Protein AF-A0A8J5FZT4-F1 (afdb_monomer_lite)

Structure (mmCIF, N/CA/C/O backbone):
data_AF-A0A8J5FZT4-F1
#
_entry.id   AF-A0A8J5FZT4-F1
#
loop_
_atom_site.group_PDB
_atom_site.id
_atom_site.type_symbol
_atom_site.label_atom_id
_atom_site.label_alt_id
_atom_site.label_comp_id
_atom_site.label_asym_id
_atom_site.label_entity_id
_atom_site.label_seq_id
_atom_site.pdbx_PDB_ins_code
_atom_site.Cartn_x
_atom_site.Cartn_y
_atom_site.Cartn_z
_atom_site.occupancy
_atom_site.B_iso_or_equiv
_atom_site.auth_seq_id
_atom_site.auth_comp_id
_atom_site.auth_asym_id
_atom_site.auth_atom_id
_atom_site.pdbx_PDB_model_num
ATOM 1 N N . MET A 1 1 ? 1.334 -14.407 25.291 1.00 40.03 1 MET A N 1
ATOM 2 C CA . MET A 1 1 ? 2.300 -13.381 25.736 1.00 40.03 1 MET A CA 1
ATOM 3 C C . MET A 1 1 ? 1.930 -12.083 25.030 1.00 40.03 1 MET A C 1
ATOM 5 O O . MET A 1 1 ? 2.368 -11.853 23.913 1.00 40.03 1 MET A O 1
ATOM 9 N N . LEU A 1 2 ? 1.001 -11.312 25.605 1.00 47.81 2 LEU A N 1
ATOM 10 C CA . LEU A 1 2 ? 0.625 -9.997 25.077 1.00 47.81 2 LEU A CA 1
ATOM 11 C C . LEU A 1 2 ? 1.827 -9.078 25.310 1.00 47.81 2 LEU A C 1
ATOM 13 O O . LEU A 1 2 ? 2.200 -8.845 26.459 1.00 47.81 2 LEU A O 1
ATOM 17 N N . SER A 1 3 ? 2.507 -8.656 24.244 1.00 55.53 3 SER A N 1
ATOM 18 C CA . SER A 1 3 ? 3.666 -7.771 24.368 1.00 55.53 3 SER A CA 1
ATOM 19 C C . SER A 1 3 ? 3.237 -6.469 25.046 1.00 55.53 3 SER A C 1
ATOM 21 O O . SER A 1 3 ? 2.249 -5.870 24.621 1.00 55.53 3 SER A O 1
ATOM 23 N N . GLN A 1 4 ? 3.993 -6.017 26.048 1.00 57.97 4 GLN A N 1
ATOM 24 C CA . GLN A 1 4 ? 3.838 -4.740 26.767 1.00 57.97 4 GLN A CA 1
ATOM 25 C C . GLN A 1 4 ? 4.136 -3.506 25.883 1.00 57.97 4 GLN A C 1
ATOM 27 O O . GLN A 1 4 ? 4.769 -2.549 26.315 1.00 57.97 4 GLN A O 1
ATOM 32 N N . ASP A 1 5 ? 3.730 -3.531 24.619 1.00 73.19 5 ASP A N 1
ATOM 33 C CA . ASP A 1 5 ? 3.984 -2.462 23.663 1.00 73.19 5 ASP A CA 1
ATOM 34 C C . ASP A 1 5 ? 2.837 -1.450 23.696 1.00 73.19 5 ASP A C 1
ATOM 36 O O . ASP A 1 5 ? 1.884 -1.515 22.918 1.00 73.19 5 ASP A O 1
ATOM 40 N N . THR A 1 6 ? 2.921 -0.515 24.638 1.00 81.88 6 THR A N 1
ATOM 41 C CA . THR A 1 6 ? 1.927 0.552 24.807 1.00 81.88 6 THR A CA 1
ATOM 42 C C . THR A 1 6 ? 1.861 1.492 23.603 1.00 81.88 6 THR A C 1
ATOM 44 O O . THR A 1 6 ? 0.833 2.136 23.395 1.00 81.88 6 THR A O 1
ATOM 47 N N . LYS A 1 7 ? 2.900 1.534 22.753 1.00 86.94 7 LYS A N 1
ATOM 48 C CA . LYS A 1 7 ? 2.955 2.416 21.579 1.00 86.94 7 LYS A CA 1
ATOM 49 C C . LYS A 1 7 ? 1.850 2.110 20.571 1.00 86.94 7 LYS A C 1
ATOM 51 O O . LYS A 1 7 ? 1.386 3.030 19.911 1.00 86.94 7 LYS A O 1
ATOM 56 N N . PHE A 1 8 ? 1.405 0.856 20.478 1.00 89.12 8 PHE A N 1
ATOM 57 C CA . PHE A 1 8 ? 0.331 0.418 19.576 1.00 89.12 8 PHE A CA 1
ATOM 58 C C . PHE A 1 8 ? -0.963 0.046 20.310 1.00 89.12 8 PHE A C 1
ATOM 60 O O . PHE A 1 8 ? -1.844 -0.587 19.727 1.00 89.12 8 PHE A O 1
ATOM 67 N N . GLN A 1 9 ? -1.117 0.466 21.571 1.00 89.81 9 GLN A N 1
ATOM 68 C CA . GLN A 1 9 ? -2.295 0.143 22.380 1.00 89.81 9 GLN A CA 1
ATOM 69 C C . GLN A 1 9 ? -3.612 0.629 21.764 1.00 89.81 9 GLN A C 1
ATOM 71 O O . GLN A 1 9 ? -4.656 0.001 21.938 1.00 89.81 9 GLN A O 1
ATOM 76 N N . TYR A 1 10 ? -3.556 1.705 20.979 1.00 89.50 10 TYR A N 1
ATOM 77 C CA . TYR A 1 10 ? -4.707 2.232 20.252 1.00 89.50 10 TYR A CA 1
ATOM 78 C C . TYR A 1 10 ? -5.317 1.223 19.264 1.00 89.50 10 TYR A C 1
ATOM 80 O O . TYR A 1 10 ? -6.511 1.302 18.992 1.00 89.50 10 TYR A O 1
ATOM 88 N N . LEU A 1 11 ? -4.546 0.249 18.765 1.00 90.50 11 LEU A N 1
ATOM 89 C CA . LEU A 1 11 ? -5.087 -0.805 17.903 1.00 90.50 11 LEU A CA 1
ATOM 90 C C . LEU A 1 11 ? -6.031 -1.733 18.669 1.00 90.50 11 LEU A C 1
ATOM 92 O O . LEU A 1 11 ? -7.064 -2.120 18.133 1.00 90.50 11 LEU A O 1
ATOM 96 N N . TRP A 1 12 ? -5.718 -2.051 19.929 1.00 87.81 12 TRP A N 1
ATOM 97 C CA . TRP A 1 12 ? -6.572 -2.904 20.760 1.00 87.81 12 TRP A CA 1
ATOM 98 C C . TRP A 1 12 ? -7.876 -2.201 21.121 1.00 87.81 12 TRP A C 1
ATOM 100 O O . TRP A 1 12 ? -8.939 -2.812 21.060 1.00 87.81 12 TRP A O 1
ATOM 110 N N . ASN A 1 13 ? -7.804 -0.898 21.406 1.00 89.06 13 ASN A N 1
ATOM 111 C CA . ASN A 1 13 ? -8.988 -0.080 21.677 1.00 89.06 13 ASN A CA 1
ATOM 112 C C . ASN A 1 13 ? -9.957 -0.047 20.481 1.00 89.06 13 ASN A C 1
ATOM 114 O O . ASN A 1 13 ? -11.159 0.111 20.668 1.00 89.06 13 ASN A O 1
ATOM 118 N N . CYS A 1 14 ? -9.439 -0.214 19.263 1.00 90.38 14 CYS A N 1
ATOM 119 C CA . CYS A 1 14 ? -10.216 -0.200 18.026 1.00 90.38 14 CYS A CA 1
ATOM 120 C C . CYS A 1 14 ? -10.448 -1.601 17.434 1.00 90.38 14 CYS A C 1
ATOM 122 O O . CYS A 1 14 ? -10.923 -1.702 16.300 1.00 90.38 14 CYS A O 1
ATOM 124 N N . ASN A 1 15 ? -10.123 -2.678 18.162 1.00 89.75 15 ASN A N 1
ATOM 125 C CA . ASN A 1 15 ? -10.078 -4.029 17.597 1.00 89.75 15 ASN A CA 1
ATOM 126 C C . ASN A 1 15 ? -11.423 -4.466 16.995 1.00 89.75 15 ASN A C 1
ATOM 128 O O . ASN A 1 15 ? -11.453 -5.002 15.893 1.00 89.75 15 ASN A O 1
ATOM 132 N N . GLU A 1 16 ? -12.543 -4.145 17.650 1.00 92.31 16 GLU A N 1
ATOM 133 C CA . GLU A 1 16 ? -13.887 -4.487 17.154 1.00 92.31 16 GLU A CA 1
ATOM 134 C C . GLU A 1 16 ? -14.221 -3.874 15.783 1.00 92.31 16 GLU A C 1
ATOM 136 O O . GLU A 1 16 ? -15.010 -4.441 15.023 1.00 92.31 16 GLU A O 1
ATOM 141 N N . TYR A 1 17 ? -13.643 -2.714 15.460 1.00 91.69 17 TYR A N 1
ATOM 142 C CA . TYR A 1 17 ? -13.812 -2.064 14.159 1.00 91.69 17 TYR A CA 1
ATOM 143 C C . TYR A 1 17 ? -12.849 -2.650 13.125 1.00 91.69 17 TYR A C 1
ATOM 145 O O . TYR A 1 17 ? -13.236 -2.897 11.983 1.00 91.69 17 TYR A O 1
ATOM 153 N N . LEU A 1 18 ? -11.605 -2.897 13.537 1.00 92.31 18 LEU A N 1
ATOM 154 C CA . LEU A 1 18 ? -10.538 -3.395 12.671 1.00 92.31 18 LEU A CA 1
ATOM 155 C C . LEU A 1 18 ? -10.763 -4.850 12.246 1.00 92.31 18 LEU A C 1
ATOM 157 O O . LEU A 1 18 ? -10.481 -5.197 11.104 1.00 92.31 18 LEU A O 1
ATOM 161 N N . GLU A 1 19 ? -11.328 -5.693 13.111 1.00 91.44 19 GLU A N 1
ATOM 162 C CA . GLU A 1 19 ? -11.660 -7.079 12.760 1.00 91.44 19 GLU A CA 1
ATOM 163 C C . GLU A 1 19 ? -12.719 -7.170 11.658 1.00 91.44 19 GLU A C 1
ATOM 165 O O . GLU A 1 19 ? -12.634 -8.043 10.795 1.00 91.44 19 GLU A O 1
ATOM 170 N N . LYS A 1 20 ? -13.683 -6.241 11.649 1.00 94.44 20 LYS A N 1
ATOM 171 C CA . LYS A 1 20 ? -14.752 -6.174 10.640 1.00 94.44 20 LYS A CA 1
ATOM 172 C C . LYS A 1 20 ? -14.278 -5.587 9.310 1.00 94.44 20 LYS A C 1
ATOM 174 O O . LYS A 1 20 ? -14.959 -5.746 8.298 1.00 94.44 20 LYS A O 1
ATOM 179 N N . ALA A 1 21 ? -13.137 -4.898 9.294 1.00 94.62 21 ALA A N 1
ATOM 180 C CA . ALA A 1 21 ? -12.595 -4.291 8.089 1.00 94.62 21 ALA A CA 1
ATOM 181 C C . ALA A 1 21 ? -11.914 -5.352 7.210 1.00 94.62 21 ALA A C 1
ATOM 183 O O . ALA A 1 21 ? -10.878 -5.918 7.560 1.00 94.62 21 ALA A O 1
ATOM 184 N N . SER A 1 22 ? -12.488 -5.605 6.033 1.00 93.38 22 SER A N 1
ATOM 185 C CA . SER A 1 22 ? -11.892 -6.483 5.016 1.00 93.38 22 SER A CA 1
ATOM 186 C C . SER A 1 22 ? -10.818 -5.784 4.176 1.00 93.38 22 SER A C 1
ATOM 188 O O . SER A 1 22 ? -9.946 -6.451 3.624 1.00 93.38 22 SER A O 1
ATOM 190 N N . ARG A 1 23 ? -10.873 -4.447 4.089 1.00 95.38 23 ARG A N 1
ATOM 191 C CA . ARG A 1 23 ? -9.923 -3.603 3.356 1.00 95.38 23 ARG A CA 1
ATOM 192 C C . ARG A 1 23 ? -9.449 -2.447 4.228 1.00 95.38 23 ARG A C 1
ATOM 194 O O . ARG A 1 23 ? -10.235 -1.559 4.546 1.00 95.38 23 ARG A O 1
ATOM 201 N N . ILE A 1 24 ? -8.165 -2.444 4.580 1.00 97.00 24 ILE A N 1
ATOM 202 C CA . ILE A 1 24 ? -7.531 -1.408 5.403 1.00 97.00 24 ILE A CA 1
ATOM 203 C C . ILE A 1 24 ? -6.496 -0.672 4.556 1.00 97.00 24 ILE A C 1
ATOM 205 O O . ILE A 1 24 ? -5.520 -1.271 4.115 1.00 97.00 24 ILE A O 1
ATOM 209 N N . ILE A 1 25 ? -6.694 0.626 4.331 1.00 97.62 25 ILE A N 1
ATOM 210 C CA . ILE A 1 25 ? -5.751 1.459 3.576 1.00 97.62 25 ILE A CA 1
ATOM 211 C C . ILE A 1 25 ? -4.807 2.163 4.557 1.00 97.62 25 ILE A C 1
ATOM 213 O O . ILE A 1 25 ? -5.241 2.925 5.417 1.00 97.62 25 ILE A O 1
ATOM 217 N N . LEU A 1 26 ? -3.510 1.902 4.415 1.00 97.44 26 LEU A N 1
ATOM 218 C CA . LEU A 1 26 ? -2.428 2.503 5.181 1.00 97.44 26 LEU A CA 1
ATOM 219 C C . LEU A 1 26 ? -1.846 3.678 4.391 1.00 97.44 26 LEU A C 1
ATOM 221 O O . LEU A 1 26 ? -1.184 3.497 3.367 1.00 97.44 26 LEU A O 1
ATOM 225 N N . ALA A 1 27 ? -2.105 4.881 4.894 1.00 97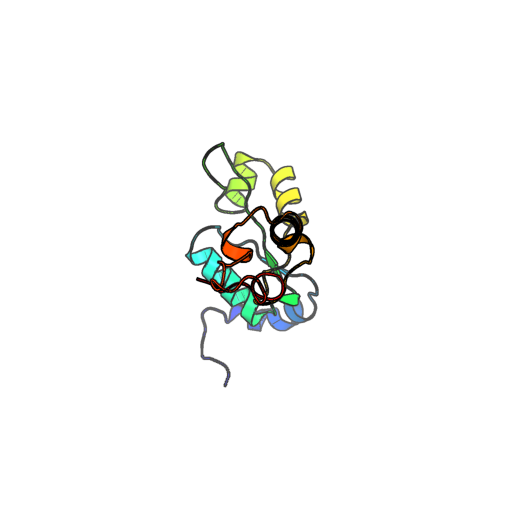.44 27 ALA A N 1
ATOM 226 C CA . ALA A 1 27 ? -1.699 6.152 4.304 1.00 97.44 27 ALA A CA 1
ATOM 227 C C . ALA A 1 27 ? -0.776 6.923 5.266 1.00 97.44 27 ALA A C 1
ATOM 229 O O . ALA A 1 27 ? -1.091 8.026 5.705 1.00 97.44 27 ALA A O 1
ATOM 230 N N . THR A 1 28 ? 0.334 6.298 5.658 1.00 96.94 28 THR A N 1
ATOM 231 C CA . THR A 1 28 ? 1.371 6.905 6.510 1.00 96.94 28 THR A CA 1
ATOM 232 C C . THR A 1 28 ? 2.324 7.773 5.690 1.00 96.94 28 THR A C 1
ATOM 234 O O . THR A 1 28 ? 2.384 7.633 4.470 1.00 96.94 28 THR A O 1
ATOM 237 N N . ASP A 1 29 ? 3.148 8.587 6.348 1.00 96.69 29 ASP A N 1
ATOM 238 C CA . ASP A 1 29 ? 4.196 9.363 5.678 1.00 96.69 29 ASP A CA 1
ATOM 239 C C . ASP A 1 29 ? 5.139 8.496 4.820 1.00 96.69 29 ASP A C 1
ATOM 241 O O . ASP A 1 29 ? 5.434 7.344 5.156 1.00 96.69 29 ASP A O 1
ATOM 245 N N . SER A 1 30 ? 5.690 9.080 3.753 1.00 94.44 30 SER A N 1
ATOM 246 C CA . SER A 1 30 ? 6.680 8.442 2.868 1.00 94.44 30 SER A CA 1
ATOM 247 C C . SER A 1 30 ? 8.077 8.297 3.483 1.00 94.44 30 SER A C 1
ATOM 249 O O . SER A 1 30 ? 8.939 7.633 2.903 1.00 94.44 30 SER A O 1
ATOM 251 N N . ASN A 1 31 ? 8.321 8.908 4.647 1.00 94.50 31 ASN A N 1
ATOM 252 C CA . ASN A 1 31 ? 9.612 8.875 5.332 1.00 94.50 31 ASN A CA 1
ATOM 253 C C . ASN A 1 31 ? 9.880 7.515 6.014 1.00 94.50 31 ASN A C 1
ATOM 255 O O . ASN A 1 31 ? 8.987 6.686 6.181 1.00 94.50 31 ASN A O 1
ATOM 259 N N . SER A 1 32 ? 11.125 7.282 6.438 1.00 94.44 32 SER A N 1
ATOM 260 C CA . SER A 1 32 ? 11.545 6.008 7.045 1.00 94.44 32 SER A CA 1
ATOM 261 C C . SER A 1 32 ? 10.750 5.629 8.301 1.00 94.44 32 SER A C 1
ATOM 263 O O . SER A 1 32 ? 10.443 4.456 8.506 1.00 94.44 32 SER A O 1
ATOM 265 N N . SER A 1 33 ? 10.374 6.612 9.123 1.00 95.00 33 SER A N 1
ATOM 266 C CA . SER A 1 33 ? 9.546 6.390 10.314 1.00 95.00 33 SER A CA 1
ATOM 267 C C . SER A 1 33 ? 8.122 5.971 9.934 1.00 95.00 33 SER A C 1
ATOM 269 O O . SER A 1 33 ? 7.600 4.996 10.472 1.00 95.00 33 SER A O 1
ATOM 271 N N . GLY A 1 34 ? 7.515 6.654 8.959 1.00 95.12 34 GLY A N 1
ATOM 272 C CA . GLY A 1 34 ? 6.194 6.331 8.422 1.00 95.12 34 GLY A CA 1
ATOM 273 C C . GLY A 1 34 ? 6.151 4.935 7.806 1.00 95.12 34 GLY A C 1
ATOM 274 O O . GLY A 1 34 ? 5.255 4.156 8.122 1.00 95.12 34 GLY A O 1
ATOM 275 N N . GLN A 1 35 ? 7.176 4.565 7.034 1.00 94.50 35 GLN A N 1
ATOM 276 C CA . GLN A 1 35 ? 7.313 3.216 6.479 1.00 94.50 35 GLN A CA 1
ATOM 277 C C . GLN A 1 35 ? 7.421 2.142 7.570 1.00 94.50 35 GLN A C 1
ATOM 279 O O . GLN A 1 35 ? 6.770 1.102 7.469 1.00 94.50 35 GLN A O 1
ATOM 284 N N . ALA A 1 36 ? 8.188 2.394 8.636 1.00 95.00 36 ALA A N 1
ATOM 285 C CA . ALA A 1 36 ? 8.292 1.468 9.764 1.00 95.00 36 ALA A CA 1
ATOM 286 C C . ALA A 1 36 ? 6.953 1.305 10.504 1.00 95.00 36 ALA A C 1
ATOM 288 O O . ALA A 1 36 ? 6.592 0.197 10.902 1.00 95.00 36 ALA A O 1
ATOM 289 N N . VAL A 1 37 ? 6.192 2.393 10.660 1.00 94.88 37 VAL A N 1
ATOM 290 C CA . VAL A 1 37 ? 4.843 2.345 11.240 1.00 94.88 37 VAL A CA 1
ATOM 291 C C . VAL A 1 37 ? 3.899 1.548 10.341 1.00 94.88 37 VAL A C 1
ATOM 293 O O . VAL A 1 37 ? 3.207 0.670 10.845 1.00 9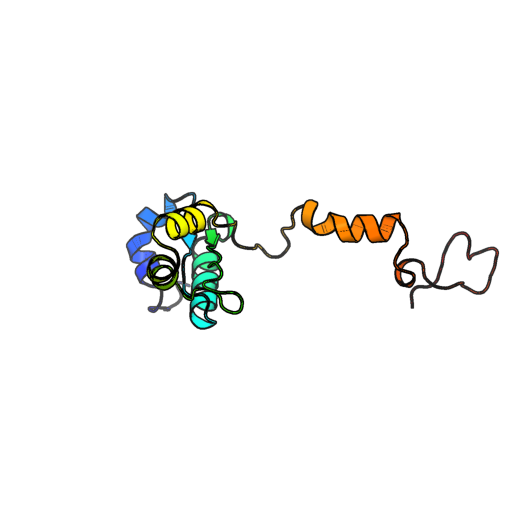4.88 37 VAL A O 1
ATOM 296 N N . ALA A 1 38 ? 3.892 1.790 9.028 1.00 95.94 38 ALA A N 1
ATOM 297 C CA . ALA A 1 38 ? 3.058 1.040 8.088 1.00 95.94 38 ALA A CA 1
ATOM 298 C C . ALA A 1 38 ? 3.351 -0.464 8.119 1.00 95.94 38 ALA A C 1
ATOM 300 O O . ALA A 1 38 ? 2.420 -1.267 8.140 1.00 95.94 38 ALA A O 1
ATOM 301 N N . GLU A 1 39 ? 4.628 -0.842 8.173 1.00 95.19 39 GLU A N 1
ATOM 302 C CA . GLU A 1 39 ? 5.050 -2.240 8.255 1.00 95.19 39 GLU A CA 1
ATOM 303 C C . GLU A 1 39 ? 4.544 -2.911 9.534 1.00 95.19 39 GLU A C 1
ATOM 305 O O . GLU A 1 39 ? 3.981 -4.007 9.485 1.00 95.19 39 GLU A O 1
ATOM 310 N N . GLU A 1 40 ? 4.682 -2.238 10.676 1.00 94.88 40 GLU A N 1
ATOM 311 C CA . GLU A 1 40 ? 4.251 -2.780 11.961 1.00 94.88 40 GLU A CA 1
ATOM 312 C C . GLU A 1 40 ? 2.719 -2.833 12.086 1.00 94.88 40 GLU A C 1
ATOM 314 O O . GLU A 1 40 ? 2.178 -3.800 12.629 1.00 94.88 40 GLU A O 1
ATOM 319 N N . LEU A 1 41 ? 2.008 -1.849 11.522 1.00 95.12 41 LEU A N 1
ATOM 320 C CA . LEU A 1 41 ? 0.550 -1.879 11.391 1.00 95.12 41 LEU A CA 1
ATOM 321 C C . LEU A 1 41 ? 0.108 -3.066 10.532 1.00 95.12 41 LEU A C 1
ATOM 323 O O . LEU A 1 41 ? -0.710 -3.868 10.978 1.00 95.12 41 LEU A O 1
ATOM 327 N N . ALA A 1 42 ? 0.681 -3.228 9.338 1.00 95.50 42 ALA A N 1
ATOM 328 C CA . ALA A 1 42 ? 0.325 -4.312 8.429 1.00 95.50 42 ALA A CA 1
ATOM 329 C C . ALA A 1 42 ? 0.617 -5.692 9.042 1.00 95.50 42 ALA A C 1
ATOM 331 O O . ALA A 1 42 ? -0.183 -6.616 8.917 1.00 95.50 42 ALA A O 1
ATOM 332 N N . ARG A 1 43 ? 1.728 -5.834 9.779 1.00 93.12 43 ARG A N 1
ATOM 333 C CA . ARG A 1 43 ? 2.074 -7.070 10.500 1.00 93.12 43 ARG A CA 1
ATOM 334 C C . ARG A 1 43 ? 1.041 -7.437 11.570 1.00 93.12 43 ARG A C 1
ATOM 336 O O . ARG A 1 43 ? 0.772 -8.619 11.764 1.00 93.12 43 ARG A O 1
ATOM 343 N N . ARG A 1 44 ? 0.488 -6.449 12.282 1.00 92.56 44 ARG A N 1
ATOM 344 C CA . ARG A 1 44 ? -0.492 -6.662 13.365 1.00 92.56 44 ARG A CA 1
ATOM 345 C C . ARG A 1 44 ? -1.914 -6.854 12.854 1.00 92.56 44 ARG A C 1
ATOM 347 O O . ARG A 1 44 ? -2.655 -7.641 13.429 1.00 92.56 44 ARG A O 1
ATOM 354 N N . LEU A 1 45 ? -2.282 -6.134 11.799 1.00 93.75 45 LEU A N 1
ATOM 355 C CA . LEU A 1 45 ? -3.618 -6.173 11.204 1.00 93.75 45 LEU A CA 1
ATOM 356 C C . LEU A 1 45 ? -3.791 -7.333 10.213 1.00 93.75 45 LEU A C 1
ATOM 358 O O . LEU A 1 45 ? -4.923 -7.686 9.899 1.00 93.75 45 LEU A O 1
ATOM 362 N N . GLY A 1 46 ? -2.699 -7.947 9.756 1.00 93.50 46 GLY A N 1
ATOM 363 C CA . GLY A 1 46 ? -2.710 -8.946 8.689 1.00 93.50 46 GLY A CA 1
ATOM 364 C C . GLY A 1 46 ? -2.475 -8.280 7.337 1.00 93.50 46 GLY A C 1
ATOM 365 O O . GLY A 1 46 ? -3.313 -7.521 6.843 1.00 93.50 46 GLY A O 1
ATOM 366 N N . LYS A 1 47 ? -1.310 -8.548 6.734 1.00 95.06 47 LYS A N 1
ATOM 367 C CA . LYS A 1 47 ? -0.862 -7.897 5.490 1.00 95.06 47 LYS A CA 1
ATOM 368 C C . LYS A 1 47 ? -1.812 -8.151 4.322 1.00 95.06 47 LYS A C 1
ATOM 370 O O . LYS A 1 47 ? -1.961 -7.292 3.463 1.00 95.06 47 LYS A O 1
ATOM 375 N N . GLU A 1 48 ? -2.475 -9.300 4.316 1.00 93.50 48 GLU A N 1
ATOM 376 C CA . GLU A 1 48 ? -3.460 -9.713 3.318 1.00 93.50 48 GLU A CA 1
ATOM 377 C C . GLU A 1 48 ? -4.711 -8.827 3.277 1.00 93.50 48 GLU A C 1
ATOM 379 O O . GLU A 1 48 ? -5.408 -8.804 2.265 1.00 93.50 48 GLU A O 1
ATOM 384 N N . ARG A 1 49 ? -4.977 -8.072 4.350 1.00 95.25 49 ARG A N 1
ATOM 385 C CA . ARG A 1 49 ? -6.079 -7.102 4.441 1.00 95.25 49 ARG A CA 1
ATOM 386 C C . ARG A 1 49 ? -5.604 -5.653 4.354 1.00 95.25 49 ARG A C 1
ATOM 388 O O . ARG A 1 49 ? -6.410 -4.733 4.521 1.00 95.25 49 ARG A O 1
ATOM 395 N N . CYS A 1 50 ? -4.315 -5.427 4.116 1.00 97.38 50 CYS A N 1
ATOM 396 C CA . CYS A 1 50 ? -3.733 -4.095 4.060 1.00 97.38 50 CYS A CA 1
ATOM 397 C C . CYS A 1 50 ? -3.419 -3.682 2.624 1.00 97.38 50 CYS A C 1
ATOM 399 O O . CYS A 1 50 ? -2.865 -4.441 1.836 1.00 97.38 50 CYS A O 1
ATOM 401 N N . TRP A 1 51 ? -3.728 -2.430 2.317 1.00 97.38 51 TRP A N 1
ATOM 402 C CA . TRP A 1 51 ? -3.343 -1.738 1.099 1.00 97.38 51 TRP A CA 1
ATOM 403 C C . TRP A 1 51 ? -2.484 -0.544 1.482 1.00 97.38 51 TRP A C 1
ATOM 405 O O . TRP A 1 51 ? -2.751 0.094 2.497 1.00 97.38 51 TRP A O 1
ATOM 415 N N . ARG A 1 52 ? -1.458 -0.229 0.700 1.00 96.62 52 ARG A N 1
ATOM 416 C CA . ARG A 1 52 ? -0.579 0.910 0.936 1.00 96.62 52 ARG A CA 1
ATOM 417 C C . ARG A 1 52 ? -0.800 1.972 -0.125 1.00 96.62 52 ARG A C 1
ATOM 419 O O . ARG A 1 52 ? -0.899 1.675 -1.312 1.00 96.62 52 ARG A O 1
ATOM 426 N N . VAL A 1 53 ? -0.864 3.214 0.331 1.00 97.38 53 VAL A N 1
ATOM 427 C CA . VAL A 1 53 ? -0.847 4.373 -0.553 1.00 97.38 53 VAL A CA 1
ATOM 428 C C . VAL A 1 53 ? 0.588 4.657 -0.986 1.00 97.38 53 VAL A C 1
ATOM 430 O O . VAL A 1 53 ? 1.483 4.752 -0.146 1.00 97.38 53 VAL A O 1
ATOM 433 N N . GLU A 1 54 ? 0.792 4.834 -2.288 1.00 95.56 54 GLU A N 1
ATOM 434 C CA . GLU A 1 54 ? 2.012 5.430 -2.823 1.00 95.56 54 GLU A CA 1
ATOM 435 C C . GLU A 1 54 ? 1.767 6.902 -3.131 1.00 95.56 54 GLU A C 1
ATOM 437 O O . GLU A 1 54 ? 0.864 7.266 -3.888 1.00 95.56 54 GLU A O 1
ATOM 442 N N . TRP A 1 55 ? 2.556 7.768 -2.500 1.00 96.69 55 TRP A N 1
ATOM 443 C CA . TRP A 1 55 ? 2.386 9.203 -2.650 1.00 96.69 55 TRP A CA 1
ATOM 444 C C . TRP A 1 55 ? 2.900 9.677 -4.017 1.00 96.69 55 TRP A C 1
ATOM 446 O O . TRP A 1 55 ? 4.000 9.297 -4.417 1.00 96.69 55 TRP A O 1
ATOM 456 N N . PRO A 1 56 ? 2.137 10.515 -4.741 1.00 96.81 56 PRO A N 1
ATOM 457 C CA . PRO A 1 56 ? 2.496 10.973 -6.078 1.00 96.81 56 PRO A CA 1
ATOM 458 C C . PRO A 1 56 ? 3.653 11.976 -6.051 1.00 96.81 56 PRO A C 1
ATOM 460 O O . PRO A 1 56 ? 3.980 12.568 -5.021 1.00 96.81 56 PRO A O 1
ATOM 463 N N . LYS A 1 57 ? 4.237 12.225 -7.224 1.00 96.62 57 LYS A N 1
ATOM 464 C CA . LYS A 1 57 ? 5.180 13.327 -7.434 1.00 96.62 57 LYS A CA 1
ATOM 465 C C . LYS A 1 57 ? 4.475 14.676 -7.297 1.00 96.62 57 LYS A C 1
ATOM 467 O O . LYS A 1 57 ? 3.459 14.897 -7.950 1.00 96.62 57 LYS A O 1
ATOM 472 N N . LYS A 1 58 ? 5.033 15.584 -6.491 1.00 94.00 58 LYS A N 1
ATOM 473 C CA . LYS A 1 58 ? 4.588 16.991 -6.423 1.00 94.00 58 LYS A CA 1
ATOM 474 C C . LYS A 1 58 ? 5.275 17.876 -7.464 1.00 94.00 58 LYS A C 1
ATOM 476 O O . LYS A 1 58 ? 4.762 18.941 -7.785 1.00 94.00 58 LYS A O 1
ATOM 481 N N . ASN A 1 59 ? 6.432 17.451 -7.971 1.00 92.06 59 ASN A N 1
ATOM 482 C CA . ASN A 1 59 ? 7.173 18.079 -9.066 1.00 92.06 59 ASN A CA 1
ATOM 483 C C . ASN A 1 59 ? 8.076 17.030 -9.754 1.00 92.06 59 ASN A C 1
ATOM 485 O O . ASN A 1 59 ? 8.019 15.848 -9.413 1.00 92.06 59 ASN A O 1
ATOM 489 N N . ASP A 1 60 ? 8.919 17.439 -10.704 1.00 92.19 60 ASP A N 1
ATOM 490 C CA . ASP A 1 60 ? 9.751 16.512 -11.490 1.00 92.19 60 ASP A CA 1
ATOM 491 C C . ASP A 1 60 ? 10.733 15.668 -10.651 1.00 92.19 60 ASP A C 1
ATOM 493 O O . ASP A 1 60 ? 11.106 14.564 -11.062 1.00 92.19 60 ASP A O 1
ATOM 497 N N . ALA A 1 61 ? 11.114 16.148 -9.463 1.00 91.31 61 ALA A N 1
ATOM 498 C CA . ALA A 1 61 ? 12.163 15.558 -8.632 1.00 91.31 61 ALA A CA 1
ATOM 499 C C . ALA A 1 61 ? 11.662 14.941 -7.313 1.00 91.31 61 ALA A C 1
ATOM 501 O O . ALA A 1 61 ? 12.298 14.027 -6.792 1.00 91.31 61 ALA A O 1
ATOM 502 N N . GLU A 1 62 ? 10.542 15.411 -6.762 1.00 94.50 62 GLU A N 1
ATOM 503 C CA . GLU A 1 62 ? 10.116 15.090 -5.398 1.00 94.50 62 GLU A CA 1
ATOM 504 C C . GLU A 1 62 ? 8.724 14.450 -5.332 1.00 94.50 62 GLU A C 1
ATOM 506 O O . GLU A 1 62 ? 7.781 14.854 -6.017 1.00 94.50 62 GLU A O 1
ATOM 511 N N . LEU A 1 63 ? 8.585 13.483 -4.423 1.00 95.44 63 LEU A N 1
ATOM 512 C CA . LEU A 1 63 ? 7.311 12.889 -4.017 1.00 95.44 63 LEU A CA 1
ATOM 513 C C . LEU A 1 63 ? 6.673 13.705 -2.887 1.00 95.44 63 LEU A C 1
ATOM 515 O O . LEU A 1 63 ? 7.377 14.325 -2.084 1.00 95.44 63 LEU A O 1
ATOM 519 N N . CYS A 1 64 ? 5.343 13.684 -2.810 1.00 97.00 64 CYS A N 1
ATOM 520 C CA . CYS A 1 64 ? 4.627 14.141 -1.626 1.00 97.00 64 CYS A CA 1
ATOM 521 C C . CYS A 1 64 ? 5.024 13.299 -0.409 1.00 97.00 64 CYS A C 1
ATOM 523 O O . CYS A 1 64 ? 5.250 12.088 -0.501 1.00 97.00 64 CYS A O 1
ATOM 525 N N . LYS A 1 65 ? 5.088 13.947 0.752 1.00 95.88 65 LYS A N 1
ATOM 526 C CA . LYS A 1 65 ? 5.382 13.264 2.017 1.00 95.88 65 LYS A CA 1
ATOM 527 C C . LYS A 1 65 ? 4.178 12.555 2.609 1.00 95.88 65 LYS A C 1
ATOM 529 O O . LYS A 1 65 ? 4.340 11.490 3.192 1.00 95.88 65 LYS A O 1
ATOM 534 N N . ASP A 1 66 ? 3.006 13.153 2.467 1.00 96.94 66 ASP A N 1
ATOM 535 C CA . ASP A 1 66 ? 1.781 12.739 3.135 1.00 96.94 66 ASP A CA 1
ATOM 536 C C . ASP A 1 66 ? 0.544 13.221 2.355 1.00 96.94 66 ASP A C 1
ATOM 538 O O . ASP A 1 66 ? 0.642 13.904 1.327 1.00 96.94 66 ASP A O 1
ATOM 542 N N . ALA A 1 67 ? -0.641 12.880 2.863 1.00 97.56 67 ALA A N 1
ATOM 543 C CA . ALA A 1 67 ? -1.916 13.300 2.290 1.00 97.56 67 ALA A CA 1
ATOM 544 C C . ALA A 1 67 ? -2.087 14.829 2.236 1.00 97.56 67 ALA A C 1
ATOM 546 O O . ALA A 1 67 ? -2.740 15.340 1.324 1.00 97.56 67 ALA A O 1
ATOM 547 N N . ASN A 1 68 ? -1.518 15.559 3.200 1.00 97.50 68 ASN A N 1
ATOM 548 C CA . ASN A 1 68 ? -1.641 17.008 3.273 1.00 97.50 68 ASN A CA 1
ATOM 549 C C . ASN A 1 68 ? -0.823 17.682 2.161 1.00 97.50 68 ASN A C 1
ATOM 551 O O . ASN A 1 68 ? -1.346 18.556 1.476 1.00 97.50 68 ASN A O 1
ATOM 555 N N . GLU A 1 69 ? 0.407 17.231 1.897 1.00 97.62 69 GLU A N 1
ATOM 556 C CA . GLU A 1 69 ? 1.187 17.705 0.750 1.00 97.62 69 GLU A CA 1
ATOM 557 C C . GLU A 1 69 ? 0.469 17.402 -0.575 1.00 97.62 69 GLU A C 1
ATOM 559 O O . GLU A 1 69 ? 0.403 18.273 -1.442 1.00 97.62 69 GLU A O 1
ATOM 564 N N . VAL A 1 70 ? -0.137 16.218 -0.738 1.00 97.88 70 VAL A N 1
ATOM 565 C CA . VAL A 1 70 ? -0.951 15.928 -1.937 1.00 97.88 70 VAL A CA 1
ATOM 566 C C . VAL A 1 70 ? -2.100 16.922 -2.077 1.00 97.88 70 VAL A C 1
ATOM 568 O O . VAL A 1 70 ? -2.302 17.468 -3.160 1.00 97.88 70 VAL A O 1
ATOM 571 N N . LEU A 1 71 ? -2.835 17.190 -0.998 1.00 97.69 71 LEU A N 1
ATOM 572 C CA . LEU A 1 71 ? -3.947 18.135 -1.026 1.00 97.69 71 LEU A CA 1
ATOM 573 C C . LEU A 1 71 ? -3.482 19.557 -1.375 1.00 97.69 71 LEU A C 1
ATOM 575 O O . LEU A 1 71 ? -4.125 20.222 -2.184 1.00 97.69 71 LEU A O 1
ATOM 579 N N . MET A 1 72 ? -2.365 20.001 -0.797 1.00 97.81 72 MET A N 1
ATOM 580 C CA . MET A 1 72 ? -1.813 21.339 -1.009 1.00 97.81 72 MET A CA 1
ATOM 581 C C . MET A 1 72 ? -1.261 21.544 -2.425 1.00 97.81 72 MET A C 1
ATOM 583 O O . MET A 1 72 ? -1.492 22.600 -3.009 1.00 97.81 72 MET A O 1
ATOM 587 N N . TYR A 1 73 ? -0.534 20.566 -2.976 1.00 97.31 73 TYR A N 1
ATOM 588 C CA . TYR A 1 73 ? 0.144 20.711 -4.272 1.00 97.31 73 TYR A CA 1
ATOM 589 C C . TYR A 1 73 ? -0.689 20.225 -5.462 1.00 97.31 73 TYR A C 1
ATOM 591 O O . TYR A 1 73 ? -0.588 20.791 -6.547 1.00 97.31 73 TYR A O 1
ATOM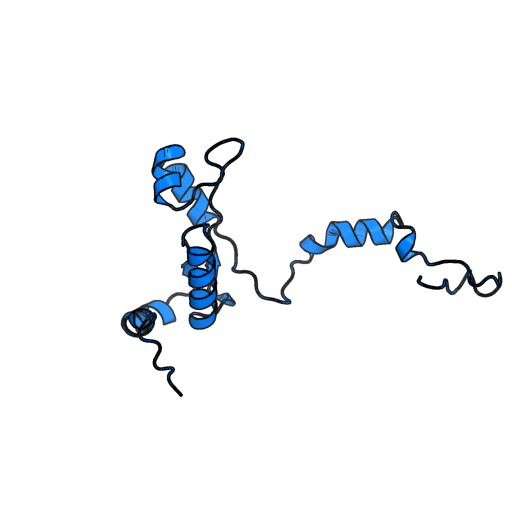 599 N N . LEU A 1 74 ? -1.490 19.171 -5.285 1.00 96.69 74 LEU A N 1
ATOM 600 C CA . LEU A 1 74 ? -2.170 18.462 -6.378 1.00 96.69 74 LEU A CA 1
ATOM 601 C C . LEU A 1 74 ? -3.700 18.491 -6.262 1.00 96.69 74 LEU A C 1
ATOM 603 O O . LEU A 1 74 ? -4.397 18.062 -7.187 1.00 96.69 74 LEU A O 1
ATOM 607 N N . GLY A 1 75 ? -4.228 18.983 -5.141 1.00 97.75 75 GLY A N 1
ATOM 608 C CA . GLY A 1 75 ? -5.654 19.150 -4.910 1.00 97.75 75 GLY A CA 1
ATOM 609 C C . GLY A 1 75 ? -6.400 17.876 -4.481 1.00 97.75 75 GLY A C 1
ATOM 610 O O . GLY A 1 75 ? -5.851 16.768 -4.450 1.00 97.75 75 GLY A O 1
ATOM 611 N N . PRO A 1 76 ? -7.692 18.024 -4.141 1.00 98.00 76 PRO A N 1
ATOM 612 C CA . PRO A 1 76 ? -8.497 16.961 -3.537 1.00 98.00 76 PRO A CA 1
ATOM 613 C C . PRO A 1 76 ? -8.778 15.789 -4.484 1.00 98.00 76 PRO A C 1
ATOM 615 O O . PRO A 1 76 ? -8.844 14.646 -4.035 1.00 98.00 76 PRO A O 1
ATOM 618 N N . ASP A 1 77 ? -8.913 16.038 -5.788 1.00 98.12 77 ASP A N 1
ATOM 619 C CA . ASP A 1 77 ? -9.162 14.969 -6.762 1.00 98.12 77 ASP A CA 1
ATOM 620 C C . ASP A 1 77 ? -7.951 14.048 -6.919 1.00 98.12 77 ASP A C 1
ATOM 622 O O . ASP A 1 77 ? -8.107 12.834 -7.051 1.00 98.12 77 ASP A O 1
ATOM 626 N N . SER A 1 78 ? -6.742 14.608 -6.851 1.00 97.50 78 SER A N 1
ATOM 627 C CA . SER A 1 78 ? -5.504 13.829 -6.859 1.00 97.50 78 SER A CA 1
ATOM 628 C C . SER A 1 78 ? -5.388 12.979 -5.597 1.00 97.50 78 SER A C 1
ATOM 630 O O . SER A 1 78 ? -5.097 11.789 -5.695 1.00 97.50 78 SER A O 1
ATOM 632 N N . LEU A 1 79 ? -5.700 13.544 -4.423 1.00 98.06 79 LEU A N 1
ATOM 633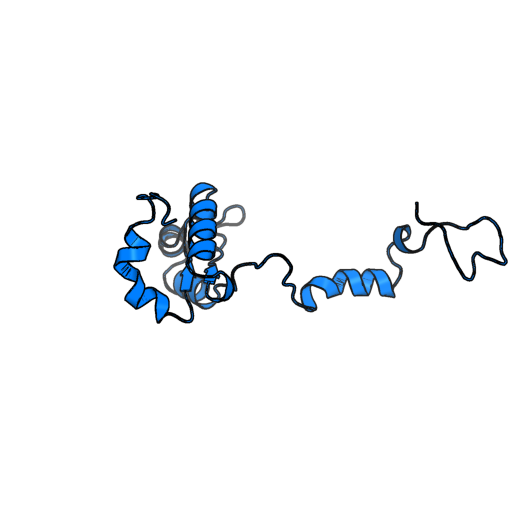 C CA . LEU A 1 79 ? -5.718 12.785 -3.170 1.00 98.06 79 LEU A CA 1
ATOM 634 C C . LEU A 1 79 ? -6.730 11.631 -3.215 1.00 98.06 79 LEU A C 1
ATOM 636 O O . LEU A 1 79 ? -6.390 10.510 -2.839 1.00 98.06 79 LEU A O 1
ATOM 640 N N . ARG A 1 80 ? -7.944 11.875 -3.729 1.00 98.06 80 ARG A N 1
ATOM 641 C CA . ARG A 1 80 ? -8.961 10.827 -3.900 1.00 98.06 80 ARG A CA 1
ATOM 642 C C . ARG A 1 80 ? -8.439 9.690 -4.777 1.00 98.06 80 ARG A C 1
ATOM 644 O O . ARG A 1 80 ? -8.470 8.540 -4.350 1.00 98.06 80 ARG A O 1
ATOM 651 N N . LYS A 1 81 ? -7.897 10.014 -5.957 1.00 97.81 81 LYS A N 1
ATOM 652 C CA . LYS A 1 81 ? -7.338 9.020 -6.888 1.00 97.81 81 LYS A CA 1
ATOM 653 C C . LYS A 1 81 ? -6.232 8.191 -6.244 1.00 97.81 81 LYS A C 1
ATOM 655 O O . LYS A 1 81 ? -6.183 6.985 -6.445 1.00 97.81 81 LYS A O 1
ATOM 660 N N . VAL A 1 82 ? -5.345 8.823 -5.484 1.00 97.25 82 VAL A N 1
ATOM 661 C CA . VAL A 1 82 ? -4.223 8.148 -4.820 1.00 97.25 82 VAL A CA 1
ATOM 662 C C . VAL A 1 82 ? -4.716 7.155 -3.759 1.00 97.25 82 VAL A C 1
ATOM 664 O O . VAL A 1 82 ? -4.208 6.040 -3.679 1.00 97.25 82 VAL A O 1
ATOM 667 N N . VAL A 1 83 ? -5.749 7.511 -2.991 1.00 97.44 83 VAL A N 1
ATOM 668 C CA . VAL A 1 83 ? -6.361 6.604 -2.005 1.00 97.44 83 VAL A CA 1
ATOM 669 C C . VAL A 1 83 ? -7.132 5.465 -2.683 1.00 97.44 83 VAL A C 1
ATOM 671 O O . VAL A 1 83 ? -7.018 4.312 -2.269 1.00 97.44 83 VAL A O 1
ATOM 674 N N . GLU A 1 84 ? -7.897 5.757 -3.737 1.00 97.31 84 GLU A N 1
ATOM 675 C CA . GLU A 1 84 ? -8.668 4.751 -4.484 1.00 97.31 84 GLU A CA 1
ATOM 676 C C . GLU A 1 84 ? -7.765 3.703 -5.152 1.00 97.31 84 GLU A C 1
ATOM 678 O O . GLU A 1 84 ? -8.091 2.511 -5.137 1.00 97.31 84 GLU A O 1
ATOM 683 N N . ASN A 1 85 ? -6.610 4.143 -5.663 1.00 96.81 85 ASN A N 1
ATOM 684 C CA . ASN A 1 85 ? -5.602 3.307 -6.319 1.00 96.81 85 ASN A CA 1
ATOM 685 C C . ASN A 1 85 ? -4.552 2.728 -5.355 1.00 96.81 85 ASN A C 1
ATOM 687 O O . ASN A 1 85 ? -3.524 2.241 -5.816 1.00 96.81 85 ASN A O 1
ATOM 691 N N . ALA A 1 86 ? -4.784 2.756 -4.037 1.00 97.31 86 ALA A N 1
ATOM 692 C CA . ALA A 1 86 ? -3.892 2.099 -3.085 1.00 97.31 86 ALA A CA 1
ATOM 693 C C . ALA A 1 86 ? -3.681 0.623 -3.468 1.00 97.31 86 ALA A C 1
ATOM 695 O O . ALA A 1 86 ? -4.642 -0.091 -3.780 1.00 97.31 86 ALA A O 1
ATOM 696 N N . GLU A 1 87 ? -2.436 0.160 -3.409 1.00 93.56 87 GLU A N 1
ATOM 697 C CA . GLU A 1 87 ? -2.043 -1.179 -3.849 1.00 93.56 87 GLU A CA 1
ATOM 698 C C . GLU A 1 87 ? -1.973 -2.160 -2.684 1.00 93.56 87 GLU A C 1
ATOM 700 O O . GLU A 1 87 ? -1.812 -1.757 -1.536 1.00 93.56 87 GLU A O 1
ATOM 705 N N . LEU A 1 88 ? -2.111 -3.461 -2.954 1.00 94.00 88 LEU A N 1
ATOM 706 C CA . LEU A 1 88 ? -2.013 -4.479 -1.908 1.00 94.00 88 LEU A CA 1
ATOM 707 C C . LEU A 1 88 ? -0.638 -4.400 -1.231 1.00 94.00 88 LEU A C 1
ATOM 709 O O . LEU A 1 88 ? 0.385 -4.292 -1.908 1.00 94.00 88 LEU A O 1
ATOM 713 N N . TYR A 1 89 ? -0.611 -4.470 0.099 1.00 94.75 89 TYR A N 1
ATOM 714 C CA . TYR A 1 89 ? 0.642 -4.419 0.839 1.00 94.75 89 TYR A CA 1
ATOM 715 C C . TYR A 1 89 ? 1.535 -5.604 0.431 1.00 94.75 89 TYR A C 1
ATOM 717 O O . TYR A 1 89 ? 1.055 -6.740 0.409 1.00 94.75 89 TYR A O 1
ATOM 725 N N . PRO A 1 90 ? 2.826 -5.390 0.117 1.00 89.38 90 PRO A N 1
ATOM 726 C CA . PRO A 1 90 ? 3.685 -6.456 -0.380 1.00 89.38 90 PRO A CA 1
ATOM 727 C C . PRO A 1 90 ? 3.853 -7.568 0.662 1.00 89.38 90 PRO A C 1
ATOM 729 O O . PRO A 1 90 ? 4.301 -7.350 1.796 1.00 89.38 90 PRO A O 1
ATOM 732 N N . ILE A 1 91 ? 3.509 -8.788 0.253 1.00 88.50 91 ILE A N 1
ATOM 733 C CA . ILE A 1 91 ? 3.678 -10.002 1.049 1.00 88.50 91 ILE A CA 1
ATOM 734 C C . ILE A 1 91 ? 4.905 -10.729 0.516 1.00 88.50 91 ILE A C 1
ATOM 736 O O . ILE A 1 91 ? 4.974 -11.088 -0.656 1.00 88.50 91 ILE A O 1
ATOM 740 N N . LYS A 1 92 ? 5.897 -10.944 1.383 1.00 84.81 92 LYS A N 1
ATOM 741 C CA . LYS A 1 92 ? 7.137 -11.624 1.001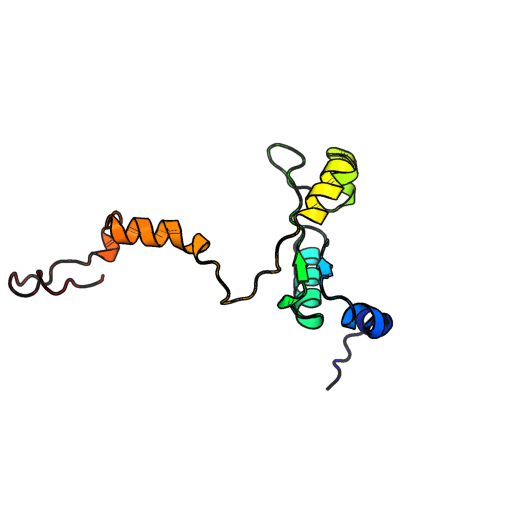 1.00 84.81 92 LYS A CA 1
ATOM 742 C C . LYS A 1 92 ? 6.816 -13.014 0.441 1.00 84.81 92 LYS A C 1
ATOM 744 O O . LYS A 1 92 ? 6.184 -13.814 1.123 1.00 84.81 92 LYS A O 1
ATOM 749 N N . GLY A 1 93 ? 7.293 -13.293 -0.771 1.00 83.56 93 GLY A N 1
ATOM 750 C CA . GLY A 1 93 ? 7.066 -14.566 -1.459 1.00 83.56 93 GLY A CA 1
ATOM 751 C C . GLY A 1 93 ? 5.781 -14.627 -2.290 1.00 83.56 93 GLY A C 1
ATOM 752 O O . GLY A 1 93 ? 5.568 -15.625 -2.969 1.00 83.56 93 GLY A O 1
ATOM 753 N N . LEU A 1 94 ? 4.944 -13.583 -2.265 1.00 86.31 94 LEU A N 1
ATOM 754 C CA . LEU A 1 94 ? 3.784 -13.460 -3.141 1.00 86.31 94 LEU A CA 1
ATOM 755 C C . LEU A 1 94 ? 4.136 -12.545 -4.313 1.00 86.31 94 LEU A C 1
ATOM 757 O O . LEU A 1 94 ? 4.396 -11.360 -4.124 1.00 86.31 94 LEU A O 1
ATOM 761 N N . PHE A 1 95 ? 4.106 -13.102 -5.517 1.00 85.06 95 PHE A N 1
ATOM 762 C CA . PHE A 1 95 ? 4.437 -12.394 -6.747 1.00 85.06 95 PHE A CA 1
ATOM 763 C C . PHE A 1 95 ? 3.300 -12.548 -7.750 1.00 85.06 95 PHE A C 1
ATOM 765 O O . PHE A 1 95 ? 2.632 -13.587 -7.793 1.00 85.06 95 PHE A O 1
ATOM 772 N N . LYS A 1 96 ? 3.069 -11.522 -8.568 1.00 85.88 96 LYS A N 1
ATOM 773 C CA . LYS A 1 96 ? 2.161 -11.630 -9.708 1.00 85.88 96 LYS A CA 1
ATOM 774 C C . LYS A 1 96 ? 2.939 -12.238 -10.865 1.00 85.88 96 LYS A C 1
ATOM 776 O O . LYS A 1 96 ? 4.097 -11.916 -11.082 1.00 85.88 96 LYS A O 1
ATOM 781 N N . PHE A 1 97 ? 2.275 -13.054 -11.678 1.00 88.31 97 PHE A N 1
ATOM 782 C CA . PHE A 1 97 ? 2.887 -13.604 -12.894 1.00 88.31 97 PHE A CA 1
ATOM 783 C C . PHE A 1 97 ? 3.492 -12.510 -13.794 1.00 88.31 97 PHE A C 1
ATOM 785 O O . PHE A 1 97 ? 4.567 -12.685 -14.357 1.00 88.31 97 PHE A O 1
ATOM 792 N N . ARG A 1 98 ? 2.821 -11.352 -13.877 1.00 89.56 98 ARG A N 1
ATOM 793 C CA . ARG A 1 98 ? 3.278 -10.202 -14.664 1.00 89.56 98 ARG A CA 1
ATOM 794 C C . ARG A 1 98 ? 4.648 -9.669 -14.225 1.00 89.56 98 ARG A C 1
ATOM 796 O O . ARG A 1 98 ? 5.360 -9.132 -15.067 1.00 89.56 98 ARG A O 1
ATOM 803 N N . ASP A 1 99 ? 5.013 -9.840 -12.956 1.00 88.56 99 ASP A N 1
ATOM 804 C CA . ASP A 1 99 ? 6.284 -9.356 -12.411 1.00 88.56 99 ASP A CA 1
ATOM 805 C C . ASP A 1 99 ? 7.484 -10.085 -13.051 1.00 88.56 99 ASP A C 1
ATOM 807 O O . ASP A 1 99 ? 8.577 -9.535 -13.088 1.00 88.56 99 ASP A O 1
ATOM 811 N N . PHE A 1 100 ? 7.266 -11.271 -13.641 1.00 90.06 100 PHE A N 1
ATOM 812 C CA . PHE A 1 100 ? 8.299 -12.097 -14.279 1.00 90.06 100 PHE A CA 1
ATOM 813 C C . PHE A 1 100 ? 8.340 -11.993 -15.809 1.00 90.06 100 PHE A C 1
ATOM 815 O O . PHE A 1 100 ? 9.138 -12.679 -16.439 1.00 90.06 100 PHE A O 1
ATOM 822 N N . VAL A 1 101 ? 7.488 -11.177 -16.442 1.00 92.19 101 VAL A N 1
ATOM 823 C CA . VAL A 1 101 ? 7.382 -11.146 -17.918 1.00 92.19 101 VAL A CA 1
ATOM 824 C C . VAL A 1 101 ? 8.721 -10.814 -18.574 1.00 92.19 101 VAL A C 1
ATOM 826 O O . VAL A 1 101 ? 9.119 -11.492 -19.513 1.00 92.19 101 VAL A O 1
ATOM 829 N N . HIS A 1 102 ? 9.447 -9.832 -18.038 1.00 89.19 102 HIS A N 1
ATOM 830 C CA . HIS A 1 102 ? 10.759 -9.455 -18.563 1.00 89.19 102 HIS A CA 1
ATOM 831 C C . HIS A 1 102 ? 11.796 -10.575 -18.430 1.00 89.19 102 HIS A C 1
ATOM 833 O O . HIS A 1 102 ? 12.513 -10.845 -19.387 1.00 89.19 102 HIS A O 1
ATOM 839 N N . GLU A 1 103 ? 11.845 -11.254 -17.282 1.00 87.62 103 GLU A N 1
ATOM 840 C CA . GLU A 1 103 ? 12.768 -12.373 -17.046 1.00 87.62 103 GLU A CA 1
ATOM 841 C C . GLU A 1 103 ? 12.452 -13.563 -17.965 1.00 87.62 103 GLU A C 1
ATOM 843 O O . GLU A 1 103 ? 13.352 -14.217 -18.490 1.00 87.62 103 GLU A O 1
ATOM 848 N N . ILE A 1 104 ? 11.163 -13.828 -18.202 1.00 89.50 104 ILE A N 1
ATOM 849 C CA . ILE A 1 104 ? 10.704 -14.871 -19.126 1.00 89.50 104 ILE A CA 1
ATOM 850 C C . ILE A 1 104 ? 11.091 -14.524 -20.566 1.00 89.50 104 ILE A C 1
ATOM 852 O O . ILE A 1 104 ? 11.586 -15.396 -21.280 1.00 89.50 104 ILE A O 1
ATOM 856 N N . ASP A 1 105 ? 10.888 -13.276 -20.991 1.00 89.94 105 ASP A N 1
ATOM 857 C CA . ASP A 1 105 ? 11.279 -12.815 -22.325 1.00 89.94 105 ASP A CA 1
ATOM 858 C C . ASP A 1 105 ? 12.798 -12.927 -22.515 1.00 89.94 105 ASP A C 1
ATOM 860 O O . ASP A 1 105 ? 13.266 -13.477 -23.512 1.00 89.94 105 ASP A O 1
ATOM 864 N N . GLU A 1 106 ? 13.584 -12.467 -21.541 1.00 88.25 106 GLU A N 1
ATOM 865 C CA . GLU A 1 106 ? 15.046 -12.558 -21.557 1.00 88.25 106 GLU A CA 1
ATOM 866 C C . GLU A 1 106 ? 15.530 -14.012 -21.649 1.00 88.25 106 GLU A C 1
ATOM 868 O O . GLU A 1 106 ? 16.418 -14.320 -22.451 1.00 88.25 106 GLU A O 1
ATOM 873 N N . TYR A 1 107 ? 14.898 -14.914 -20.892 1.00 84.25 107 TYR A N 1
ATOM 874 C CA . TYR A 1 107 ? 15.158 -16.349 -20.952 1.00 84.25 107 TYR A CA 1
ATOM 875 C C . TYR A 1 107 ? 14.803 -16.946 -22.321 1.00 84.25 107 TYR A C 1
ATOM 877 O O . TYR A 1 107 ? 15.599 -17.689 -22.897 1.00 84.25 107 TYR A O 1
ATOM 885 N N . TYR A 1 108 ? 13.629 -16.615 -22.865 1.00 86.25 108 TYR A N 1
ATOM 886 C CA . TYR A 1 108 ? 13.143 -17.161 -24.134 1.00 86.25 108 TYR A CA 1
ATOM 887 C C . TYR A 1 108 ? 14.002 -16.722 -25.324 1.00 86.25 108 TYR A C 1
ATOM 889 O O . TYR A 1 108 ? 14.380 -17.548 -26.155 1.00 86.25 108 TYR A O 1
ATOM 897 N N . TYR A 1 109 ? 14.338 -15.432 -25.396 1.00 88.31 109 TYR A N 1
ATOM 898 C CA . TYR A 1 109 ? 15.172 -14.885 -26.467 1.00 88.31 109 TYR A CA 1
ATOM 899 C C . TYR A 1 109 ? 16.666 -15.149 -26.267 1.00 88.31 109 TYR A C 1
ATOM 901 O O . TYR A 1 109 ? 17.453 -14.827 -27.156 1.00 88.31 109 TYR A O 1
ATOM 909 N N . GLN A 1 110 ? 17.059 -15.740 -25.132 1.00 79.12 110 GLN A N 1
ATOM 910 C CA . GLN A 1 110 ? 18.457 -15.994 -24.776 1.00 79.12 110 GLN A CA 1
ATOM 911 C C . GLN A 1 110 ? 19.318 -14.725 -24.871 1.00 79.12 110 GLN A C 1
ATOM 913 O O . GLN A 1 110 ? 20.502 -14.769 -25.203 1.00 79.12 110 GLN A O 1
ATOM 918 N N . SER A 1 111 ? 18.706 -13.575 -24.578 1.00 75.81 111 SER A N 1
ATOM 919 C CA . SER A 1 111 ? 19.343 -12.259 -24.677 1.00 75.81 111 SER A CA 1
ATOM 920 C C . SER A 1 111 ? 20.464 -12.084 -23.650 1.00 75.81 111 SER A C 1
ATOM 922 O O . SER A 1 111 ? 21.299 -11.192 -23.793 1.00 75.81 111 SER A O 1
ATOM 924 N N . ASN A 1 112 ? 20.492 -12.943 -22.628 1.00 71.12 112 ASN A N 1
ATOM 925 C CA . ASN A 1 112 ? 21.499 -12.955 -21.585 1.00 71.12 112 ASN A CA 1
ATOM 926 C C . ASN A 1 112 ? 22.393 -14.193 -21.688 1.00 71.12 112 ASN A C 1
ATOM 928 O O . ASN A 1 112 ? 21.996 -15.321 -21.381 1.00 71.12 112 ASN A O 1
ATOM 932 N N . ILE A 1 113 ? 23.632 -13.948 -22.111 1.00 66.00 113 ILE A N 1
ATOM 933 C CA . ILE A 1 113 ? 24.657 -14.966 -22.349 1.00 66.00 113 ILE A CA 1
ATOM 934 C C . ILE A 1 113 ? 25.027 -15.699 -21.047 1.00 66.00 113 ILE A C 1
ATOM 936 O O . ILE A 1 113 ? 25.385 -16.874 -21.094 1.00 66.00 113 ILE A O 1
ATOM 940 N N . GLU A 1 114 ? 24.864 -15.070 -19.877 1.00 66.81 114 GLU A N 1
ATOM 941 C CA . GLU A 1 114 ? 25.140 -15.707 -18.580 1.00 66.81 114 GLU A CA 1
ATOM 942 C C . GLU A 1 114 ? 24.199 -16.892 -18.300 1.00 66.81 114 GLU A C 1
ATOM 944 O O . GLU A 1 114 ? 24.575 -17.859 -17.635 1.00 66.81 114 GLU A O 1
ATOM 949 N N . HIS A 1 115 ? 22.981 -16.875 -18.853 1.00 66.06 115 HIS A N 1
ATOM 950 C CA . HIS A 1 115 ? 22.026 -17.976 -18.708 1.00 66.06 115 HIS A CA 1
ATOM 951 C C . HIS A 1 115 ? 22.301 -19.161 -19.637 1.00 66.06 115 HIS A C 1
ATOM 953 O O . HIS A 1 115 ? 21.818 -20.261 -19.363 1.00 66.06 115 HIS A O 1
ATOM 959 N N . LEU A 1 116 ? 23.089 -18.961 -20.696 1.00 72.81 116 LEU A N 1
ATOM 960 C CA . LEU A 1 116 ? 23.434 -20.003 -21.664 1.00 72.81 116 LEU A CA 1
ATOM 961 C C . LEU A 1 116 ? 24.570 -20.915 -21.186 1.00 72.81 116 LEU A C 1
ATOM 963 O O . LEU A 1 116 ? 24.719 -22.017 -21.717 1.00 72.81 116 LEU A O 1
ATOM 967 N N . GLY A 1 117 ? 25.329 -20.484 -20.173 1.00 78.75 117 GLY A N 1
ATOM 968 C CA . GLY A 1 117 ? 26.531 -21.170 -19.710 1.00 78.75 117 GLY A CA 1
ATOM 969 C C . GLY A 1 117 ? 27.658 -21.150 -20.749 1.00 78.75 117 GLY A C 1
ATOM 970 O O . GLY A 1 117 ? 27.521 -20.624 -21.852 1.00 78.75 117 GLY A O 1
ATOM 971 N N . VAL A 1 118 ? 28.798 -21.735 -20.395 1.00 84.88 118 VAL A N 1
ATOM 972 C CA . VAL A 1 118 ? 29.952 -21.890 -21.285 1.00 84.88 118 VAL A CA 1
ATOM 973 C C . VAL A 1 118 ? 30.121 -23.332 -21.742 1.00 84.88 118 VAL A C 1
ATOM 975 O O . VAL A 1 118 ? 29.699 -24.270 -21.065 1.00 84.88 118 VAL A O 1
ATOM 978 N N . SER A 1 119 ? 30.787 -23.501 -22.882 1.00 86.12 119 SER A N 1
ATOM 979 C CA . SER A 1 119 ? 31.162 -24.818 -23.399 1.00 86.12 119 SER A CA 1
ATOM 980 C C . SER A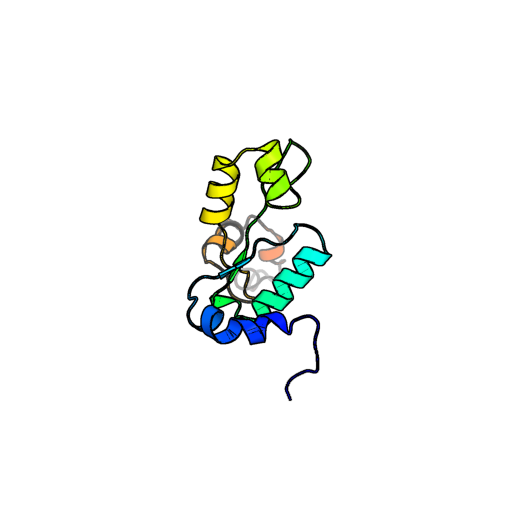 1 119 ? 31.942 -25.618 -22.352 1.00 86.12 119 SER A C 1
ATOM 982 O O . SER A 1 119 ? 32.825 -25.098 -21.666 1.00 86.12 119 SER A O 1
ATOM 984 N N . THR A 1 120 ? 31.647 -26.912 -22.266 1.00 86.88 120 THR A N 1
ATOM 985 C CA . THR A 1 120 ? 32.386 -27.882 -21.456 1.00 86.88 120 THR A CA 1
ATOM 986 C C . THR A 1 120 ? 33.719 -28.271 -22.110 1.00 86.88 120 THR A C 1
ATOM 988 O O . THR A 1 120 ? 34.494 -29.028 -21.526 1.00 86.88 120 THR A O 1
ATOM 991 N N . GLY A 1 121 ? 33.970 -27.833 -23.351 1.00 88.62 121 GLY A N 1
ATOM 992 C CA . GLY A 1 121 ? 35.105 -28.226 -24.187 1.00 88.62 121 GLY A CA 1
ATOM 993 C C . GLY A 1 121 ? 34.917 -29.562 -24.917 1.00 88.62 121 GLY A C 1
ATOM 994 O O . GLY A 1 121 ? 35.789 -29.963 -25.692 1.00 88.62 121 GLY A O 1
ATOM 995 N N . TRP A 1 122 ? 33.800 -30.267 -24.699 1.00 90.31 122 TRP A N 1
ATOM 996 C CA . TRP A 1 122 ? 33.489 -31.551 -25.333 1.00 90.31 122 TRP A CA 1
ATOM 997 C C . TRP A 1 122 ? 32.259 -31.394 -26.226 1.00 90.31 122 TRP A C 1
ATOM 999 O O . TRP A 1 122 ? 31.136 -31.338 -25.738 1.00 90.31 122 TRP A O 1
ATOM 1009 N N . ARG A 1 123 ? 32.449 -31.419 -27.554 1.00 87.00 123 ARG A N 1
ATOM 1010 C CA . ARG A 1 123 ? 31.358 -31.200 -28.531 1.00 87.00 123 ARG A CA 1
ATOM 1011 C C . ARG A 1 123 ? 30.152 -32.125 -28.347 1.00 87.00 123 ARG A C 1
ATOM 1013 O O . ARG A 1 123 ? 29.034 -31.730 -28.648 1.00 87.00 123 ARG A O 1
ATOM 1020 N N . ALA A 1 124 ? 30.381 -33.356 -27.888 1.00 89.31 124 ALA A N 1
ATOM 1021 C CA . ALA A 1 124 ? 29.312 -34.321 -27.631 1.00 89.31 124 ALA A CA 1
ATOM 1022 C C . ALA A 1 124 ? 28.439 -33.945 -26.418 1.00 89.31 124 ALA A C 1
ATOM 1024 O O . ALA A 1 124 ? 27.310 -34.416 -26.323 1.00 89.31 124 ALA A O 1
ATOM 1025 N N . LEU A 1 125 ? 28.960 -33.119 -25.504 1.00 87.75 125 LEU A N 1
ATOM 1026 C CA . LEU A 1 125 ? 28.291 -32.699 -24.276 1.00 87.75 125 LEU A CA 1
ATOM 1027 C C . LEU A 1 125 ? 27.684 -31.293 -24.395 1.00 87.75 125 LEU A C 1
ATOM 1029 O O . LEU A 1 125 ? 26.591 -31.088 -23.883 1.00 87.75 125 LEU A O 1
ATOM 1033 N N . ASP A 1 126 ? 28.312 -30.382 -25.144 1.00 86.69 126 ASP A N 1
ATOM 1034 C CA . ASP A 1 126 ? 27.853 -28.989 -25.330 1.00 86.69 126 ASP A CA 1
ATOM 1035 C C . ASP A 1 126 ? 26.434 -28.871 -25.925 1.00 86.69 126 ASP A C 1
ATOM 1037 O O . ASP A 1 126 ? 25.721 -27.904 -25.677 1.00 86.69 126 ASP A O 1
ATOM 1041 N N . GLY A 1 127 ? 25.989 -29.865 -26.704 1.00 82.62 127 GLY A N 1
ATOM 1042 C CA . GLY A 1 127 ? 24.615 -29.910 -27.224 1.00 82.62 127 GLY A CA 1
ATOM 1043 C C . GLY A 1 127 ? 23.555 -30.304 -26.186 1.00 82.62 127 GLY A C 1
ATOM 1044 O O . GLY A 1 127 ? 22.363 -30.191 -26.459 1.00 82.62 127 GLY A O 1
ATOM 1045 N N . LEU A 1 128 ? 23.979 -30.799 -25.020 1.00 86.56 128 LEU A N 1
ATOM 1046 C CA . LEU A 1 128 ? 23.119 -31.285 -23.937 1.00 86.56 128 LEU A CA 1
ATOM 1047 C C . LEU A 1 128 ? 23.270 -30.451 -22.659 1.00 86.56 128 LEU A C 1
ATOM 1049 O O . LEU A 1 128 ? 22.330 -30.372 -21.869 1.00 86.56 128 LEU A O 1
ATOM 1053 N N . TYR A 1 129 ? 24.453 -29.879 -22.428 1.00 84.19 129 TYR A N 1
ATOM 1054 C CA . TYR A 1 129 ? 24.806 -29.213 -21.185 1.00 84.19 129 TYR A CA 1
ATOM 1055 C C . TYR A 1 129 ? 25.938 -28.201 -21.385 1.00 84.19 129 TYR A C 1
ATOM 1057 O O . TYR A 1 129 ? 26.982 -28.539 -21.936 1.00 84.19 129 TYR A O 1
ATOM 1065 N N . ASN A 1 130 ? 25.757 -27.004 -20.828 1.00 84.88 130 ASN A N 1
ATOM 1066 C CA . ASN A 1 130 ? 26.790 -25.980 -20.692 1.00 84.88 130 ASN A CA 1
ATOM 1067 C C . ASN A 1 130 ? 27.064 -25.712 -19.204 1.00 84.88 130 ASN A C 1
ATOM 1069 O O . ASN A 1 130 ? 26.173 -25.826 -18.360 1.00 84.88 130 ASN A O 1
ATOM 1073 N N . VAL A 1 131 ? 28.300 -25.338 -18.872 1.00 84.00 131 VAL A N 1
ATOM 1074 C CA . VAL A 1 131 ? 28.725 -25.040 -17.497 1.00 84.00 131 VAL A CA 1
ATOM 1075 C C . VAL A 1 131 ? 28.270 -23.636 -17.106 1.00 84.00 131 VAL A C 1
ATOM 1077 O O . VAL A 1 131 ? 28.582 -22.672 -17.798 1.00 84.00 131 VAL A O 1
ATOM 1080 N N . ARG A 1 132 ? 27.574 -23.487 -15.976 1.00 80.69 132 ARG A N 1
ATOM 1081 C CA . ARG A 1 132 ? 27.355 -22.162 -15.373 1.00 80.69 132 ARG A CA 1
ATOM 1082 C C . ARG A 1 132 ? 28.650 -21.659 -14.737 1.00 80.69 132 ARG A C 1
ATOM 1084 O O . ARG A 1 132 ? 29.258 -22.400 -13.965 1.00 80.69 132 ARG A O 1
ATOM 1091 N N . ILE A 1 133 ? 29.035 -20.426 -15.059 1.00 66.12 133 ILE A N 1
ATOM 1092 C CA . ILE A 1 133 ? 30.095 -19.681 -14.363 1.00 66.12 133 ILE A CA 1
ATOM 1093 C C . ILE A 1 133 ? 29.434 -18.730 -13.371 1.00 66.12 133 ILE A C 1
ATOM 1095 O O . ILE A 1 133 ? 28.371 -18.183 -13.737 1.00 66.12 133 ILE A O 1
#

Radius of gyration: 23.19 Å; chains: 1; bounding box: 50×56×55 Å

pLDDT: mean 89.66, std 10.02, range [40.03, 98.12]

Secondary structure (DSSP, 8-state):
-----GGGHHHHHTHHHHHH-S-EEE---SSHHHHHHHHHHHHHH-GGGEEEPPPPBSSSS-B-SSHHHHHHHHHHHHHHHHHHTPEEPPPTT---GGGGHHHHHHHHHT--GGGT-B--S-HHHHTT--B--

Sequence (133 aa):
MLSQDTKFQYLWNCNEYLEKASRIILATDSNSSGQAVAEELARRLGKERCWRVEWPKKNDAELCKDANEVLMYLGPDSLRKVVENAELYPIKGLFKFRDFVHEIDEYYYQSNIEHLGVSTGWRALDGLYNVRI

InterPro domains:
  IPR027032 Twinkle-like protein [PTHR12873] (5-132)

Foldseek 3Di:
DPDPCPVVVVCVVCVVVLVPQQAAEQFFFPDPVRVVVLVVVCVVSPLQRYFYFDFDALDPPDGDGGLVSCCVRVNDVSSVVRRVPTGRRDDPPDDDPVVCPVVVVCVVVVVDVLVLAADPPDPVCSVPDHHHD

Organism: Zingiber officinale (NCBI:txid94328)